Protein AF-A0A8S8ZDF8-F1 (afdb_monomer)

Radius of gyration: 31.54 Å; Cα contacts (8 Å, |Δi|>4): 177; chains: 1; bounding box: 55×53×109 Å

Secondary structure (DSSP, 8-state):
------GGGS-S-----HHHHHHHHHHHHHHHHHHHHHHHHHHHHHHHHHH---S-------S-----------------PPP-TTS--EEEEEETTEEEEEEE--TT-SSEEEESEETTEEHHHHTT----SEEEEEETTEEEEEEEEEEEEEEETTEEEEEEEEEEE-------

Mean predicted aligned error: 18.22 Å

pLDDT: mean 73.78, std 21.2, range [36.72, 97.44]

Sequence (176 aa):
MTEDKRWWKRGKDSDTSKEDVEDLLNEGEAKRLQREEELAEAEHREKMAEFTDPAPSTIKESELNILDGPTVEFIGQRIVLKPDANGCFYVKGGIGHIENIDFLVDTGASYCSVPEKLGVIDMVATLNLKRGETIETTTAAGPGMGYRTTLPNIEIGQMNIRKVDALINPPKDRGF

Nearest PDB structures (foldseek):
  6p9b-assembly1_B  TM=7.765E-01  e=6.314E-03  Human immunodeficiency virus type 1 (BRU ISOLATE)
  6fiv-assembly1_A-2  TM=7.231E-01  e=1.171E-02  Feline immunodeficiency virus (isolate Petaluma)
  1b11-assembly1_A  TM=6.800E-01  e=4.504E-02  Feline immunodeficiency virus

Solvent-accessible surface area (backbone atoms only — not comparable to full-atom values): 11374 Å² total; per-residue (Å²): 138,83,84,82,88,56,82,87,73,62,78,96,76,76,88,72,49,72,65,60,57,51,50,53,48,53,53,51,50,52,59,48,51,53,54,51,49,54,48,52,50,48,52,51,50,51,57,49,52,75,72,61,74,84,79,81,87,80,75,85,87,81,87,79,95,75,84,88,79,93,78,79,81,76,90,64,90,85,84,87,72,67,59,49,100,83,68,49,39,62,46,64,24,29,47,70,91,47,67,81,41,81,40,75,70,60,92,87,55,95,51,51,78,41,58,38,56,58,89,92,43,50,44,40,71,75,68,66,50,57,78,53,61,78,40,82,40,84,48,99,90,42,79,47,62,27,22,36,33,60,41,69,28,42,35,47,89,91,48,73,48,65,66,39,61,26,28,37,30,63,76,80,72,95,68,134

Foldseek 3Di:
DDDDPDPVPPDDDDPPDPVVVVVVVVVVVVVVVVVVVVVVVVVVVVVVVVVPDDDDDDDPDDDDDDDDDDPPPPVDDDDDFDADPVRWTWAWKDFDPGGRDIDTDDPPDPFAEDECDDPPDRCCVVQVWDFADWDWDQDPVGIAIWGWTWTQWMGTPPDIGGRGIYTYGYPPDPDD

Structure (mmCIF, N/CA/C/O backbone):
data_AF-A0A8S8ZDF8-F1
#
_entry.id   AF-A0A8S8ZDF8-F1
#
loop_
_atom_site.group_PDB
_atom_site.id
_atom_site.type_symbol
_atom_site.label_atom_id
_atom_site.label_alt_id
_atom_site.label_comp_id
_atom_site.label_asym_id
_atom_site.label_entity_id
_atom_site.label_seq_id
_atom_site.pdbx_PDB_ins_code
_atom_site.Cartn_x
_atom_site.Cartn_y
_atom_site.Cartn_z
_atom_site.occupancy
_atom_site.B_iso_or_equiv
_atom_site.auth_seq_id
_atom_site.auth_comp_id
_atom_site.auth_asym_id
_atom_site.auth_atom_id
_atom_site.pdbx_PDB_model_num
ATOM 1 N N . MET A 1 1 ? 14.037 1.820 94.335 1.00 39.91 1 MET A N 1
ATOM 2 C CA . MET A 1 1 ? 14.506 1.113 93.127 1.00 39.91 1 MET A CA 1
ATOM 3 C C . MET A 1 1 ? 13.725 1.699 91.969 1.00 39.91 1 MET A C 1
ATOM 5 O O . MET A 1 1 ? 12.505 1.675 92.026 1.00 39.91 1 MET A O 1
ATOM 9 N N . THR A 1 2 ? 14.400 2.355 91.030 1.00 46.56 2 THR A N 1
ATOM 10 C CA . THR A 1 2 ? 13.765 3.162 89.976 1.00 46.56 2 THR A CA 1
ATOM 11 C C . THR A 1 2 ? 13.821 2.373 88.675 1.00 46.56 2 THR A C 1
ATOM 13 O O . THR A 1 2 ? 14.906 1.994 88.245 1.00 46.56 2 THR A O 1
ATOM 16 N N . GLU A 1 3 ? 12.665 2.076 88.086 1.00 51.31 3 GLU A N 1
ATOM 17 C CA . GLU A 1 3 ? 12.571 1.324 86.833 1.00 51.31 3 GLU A CA 1
ATOM 18 C C . GLU A 1 3 ? 12.997 2.200 85.648 1.00 51.31 3 GLU A C 1
ATOM 20 O O . GLU A 1 3 ? 12.453 3.282 85.407 1.00 51.31 3 GLU A O 1
ATOM 25 N N . ASP A 1 4 ? 14.006 1.728 84.921 1.00 51.97 4 ASP A N 1
ATOM 26 C CA . ASP A 1 4 ? 14.690 2.450 83.853 1.00 51.97 4 ASP A CA 1
ATOM 27 C C . ASP A 1 4 ? 13.885 2.339 82.538 1.00 51.97 4 ASP A C 1
ATOM 29 O O . ASP A 1 4 ? 13.934 1.331 81.831 1.00 51.97 4 ASP A O 1
ATOM 33 N N . LYS A 1 5 ? 13.100 3.373 82.197 1.00 58.31 5 LYS A N 1
ATOM 34 C CA . LYS A 1 5 ? 12.159 3.408 81.049 1.00 58.31 5 LYS A CA 1
ATOM 35 C C . LYS A 1 5 ? 12.826 3.671 79.684 1.00 58.31 5 LYS A C 1
ATOM 37 O O . LYS A 1 5 ? 12.294 4.404 78.850 1.00 58.31 5 LYS A O 1
ATOM 42 N N . ARG A 1 6 ? 14.009 3.107 79.433 1.00 65.50 6 ARG A N 1
ATOM 43 C CA . ARG A 1 6 ? 14.742 3.295 78.166 1.00 65.50 6 ARG A CA 1
ATOM 44 C C . ARG A 1 6 ? 14.210 2.369 77.072 1.00 65.50 6 ARG A C 1
ATOM 46 O O . ARG A 1 6 ? 14.296 1.149 77.164 1.00 65.50 6 ARG A O 1
ATOM 53 N N . TRP A 1 7 ? 13.683 2.971 76.008 1.00 57.03 7 TRP A N 1
ATOM 54 C CA . TRP A 1 7 ? 12.934 2.300 74.939 1.00 57.03 7 TRP A CA 1
ATOM 55 C C . TRP A 1 7 ? 13.733 1.279 74.106 1.00 57.03 7 TRP A C 1
ATOM 57 O O . TRP A 1 7 ? 13.117 0.414 73.492 1.00 57.03 7 TRP A O 1
ATOM 67 N N . TRP A 1 8 ? 15.070 1.318 74.142 1.00 61.75 8 TRP A N 1
ATOM 68 C CA . TRP A 1 8 ? 15.967 0.378 73.446 1.00 61.75 8 TRP A CA 1
ATOM 69 C C . TRP A 1 8 ? 16.296 -0.904 74.232 1.00 61.75 8 TRP A C 1
ATOM 71 O O . TRP A 1 8 ? 17.037 -1.752 73.746 1.00 61.75 8 TRP A O 1
ATOM 81 N N . LYS A 1 9 ? 15.788 -1.052 75.462 1.00 53.91 9 LYS A N 1
ATOM 82 C CA . LYS A 1 9 ? 15.955 -2.265 76.288 1.00 53.91 9 LYS A CA 1
ATOM 83 C C . LYS A 1 9 ? 14.779 -3.243 76.176 1.00 53.91 9 LYS A C 1
ATOM 85 O O . LYS A 1 9 ? 14.770 -4.255 76.872 1.00 53.91 9 LYS A O 1
ATOM 90 N N . ARG A 1 10 ? 13.788 -2.949 75.328 1.00 48.75 10 ARG A N 1
ATOM 91 C CA . ARG A 1 10 ? 12.656 -3.848 75.083 1.00 48.75 10 ARG A CA 1
ATOM 92 C C . ARG A 1 10 ? 13.150 -5.048 74.281 1.00 48.75 10 ARG A C 1
ATOM 94 O O . ARG A 1 10 ? 13.827 -4.867 73.272 1.00 48.75 10 ARG A O 1
ATOM 101 N N . GLY A 1 11 ? 12.855 -6.237 74.798 1.00 44.72 11 GLY A N 1
ATOM 102 C CA . GLY A 1 11 ? 13.194 -7.513 74.190 1.00 44.72 11 GLY A CA 1
ATOM 103 C C . GLY A 1 11 ? 12.827 -7.545 72.712 1.00 44.72 11 GLY A C 1
ATOM 104 O O . GLY A 1 11 ? 11.814 -7.001 72.278 1.00 44.72 11 GLY A O 1
ATOM 105 N N . LYS A 1 12 ? 13.749 -8.138 71.972 1.00 51.47 12 LYS A N 1
ATOM 106 C CA . LYS A 1 12 ? 13.743 -8.426 70.551 1.00 51.47 12 LYS A CA 1
ATOM 107 C C . LYS A 1 12 ? 12.603 -9.396 70.229 1.00 51.47 12 LYS A C 1
ATOM 109 O O . LYS A 1 12 ? 12.873 -10.577 70.169 1.00 51.47 12 LYS A O 1
ATOM 114 N N . ASP A 1 13 ? 11.387 -8.889 70.046 1.00 48.66 13 ASP A N 1
ATOM 115 C CA . ASP A 1 13 ? 10.233 -9.650 69.547 1.00 48.66 13 ASP A CA 1
ATOM 116 C C . ASP A 1 13 ? 9.334 -8.720 68.711 1.00 48.66 13 ASP A C 1
ATOM 118 O O . ASP A 1 13 ? 8.305 -8.214 69.157 1.00 48.66 13 ASP A O 1
ATOM 122 N N . SER A 1 14 ? 9.755 -8.449 67.481 1.00 48.88 14 SER A N 1
ATOM 123 C CA . SER A 1 14 ? 8.811 -8.235 66.387 1.00 48.88 14 SER A CA 1
ATOM 124 C C . SER A 1 14 ? 9.403 -8.944 65.180 1.00 48.88 14 SER A C 1
ATOM 126 O O . SER A 1 14 ? 10.177 -8.358 64.420 1.00 48.88 14 SER A O 1
ATOM 128 N N . ASP A 1 15 ? 9.104 -10.237 65.081 1.00 48.72 15 ASP A N 1
ATOM 129 C CA . ASP A 1 15 ? 9.259 -11.026 63.860 1.00 48.72 15 ASP A CA 1
ATOM 130 C C . ASP A 1 15 ? 8.292 -10.477 62.803 1.00 48.72 15 ASP A C 1
ATOM 132 O O . ASP A 1 15 ? 7.268 -11.074 62.491 1.00 48.72 15 ASP A O 1
ATOM 136 N N . THR A 1 16 ? 8.586 -9.291 62.280 1.00 49.59 16 THR A N 1
ATOM 137 C CA . THR A 1 16 ? 8.154 -8.928 60.935 1.00 49.59 16 THR A CA 1
ATOM 138 C C . THR A 1 16 ? 9.257 -9.464 60.043 1.00 49.59 16 THR A C 1
ATOM 140 O O . THR A 1 16 ? 10.340 -8.876 59.944 1.00 49.59 16 THR A O 1
ATOM 143 N N . SER A 1 17 ? 9.034 -10.672 59.528 1.00 50.94 17 SER A N 1
ATOM 144 C CA . SER A 1 17 ? 9.982 -11.336 58.643 1.00 50.94 17 SER A CA 1
ATOM 145 C C . SER A 1 17 ? 10.234 -10.434 57.430 1.00 50.94 17 SER A C 1
ATOM 147 O O . SER A 1 17 ? 9.372 -9.646 57.038 1.00 50.94 17 SER A O 1
ATOM 149 N N . LYS A 1 18 ? 11.453 -10.443 56.878 1.00 49.81 18 LYS A N 1
ATOM 150 C CA . LYS A 1 18 ? 11.781 -9.575 55.730 1.00 49.81 18 LYS A CA 1
ATOM 151 C C . LYS A 1 18 ? 10.845 -9.843 54.549 1.00 49.81 18 LYS A C 1
ATOM 153 O O . LYS A 1 18 ? 10.522 -8.892 53.844 1.00 49.81 18 LYS A O 1
ATOM 158 N N . GLU A 1 19 ? 10.369 -11.083 54.420 1.00 51.78 19 GLU A N 1
ATOM 159 C CA . GLU A 1 19 ? 9.345 -11.476 53.455 1.00 51.78 19 GLU A CA 1
ATOM 160 C C . GLU A 1 19 ? 8.029 -10.682 53.621 1.00 51.78 19 GLU A C 1
ATOM 162 O O . GLU A 1 19 ? 7.504 -10.189 52.627 1.00 51.78 19 GLU A O 1
ATOM 167 N N . ASP A 1 20 ? 7.551 -10.429 54.849 1.00 55.41 20 ASP A N 1
ATOM 168 C CA . ASP A 1 20 ? 6.301 -9.676 55.086 1.00 55.41 20 ASP A CA 1
ATOM 169 C C . ASP A 1 20 ? 6.370 -8.220 54.592 1.00 55.41 20 ASP A C 1
ATOM 171 O O . ASP A 1 20 ? 5.367 -7.637 54.178 1.00 55.41 20 ASP A O 1
ATOM 175 N N . VAL A 1 21 ? 7.552 -7.598 54.658 1.00 53.25 21 VAL A N 1
ATOM 176 C CA . VAL A 1 21 ? 7.749 -6.204 54.221 1.00 53.25 21 VAL A CA 1
ATOM 177 C C . VAL A 1 21 ? 7.801 -6.118 52.694 1.00 53.25 21 VAL A C 1
ATOM 179 O O . VAL A 1 21 ? 7.312 -5.150 52.112 1.00 53.25 21 VAL A O 1
ATOM 182 N N . GLU A 1 22 ? 8.379 -7.132 52.052 1.00 54.53 22 GLU A N 1
ATOM 183 C CA . GLU A 1 22 ? 8.511 -7.243 50.599 1.00 54.53 22 GLU A CA 1
ATOM 184 C C . GLU A 1 22 ? 7.164 -7.556 49.935 1.00 54.53 22 GLU A C 1
ATOM 186 O O . GLU A 1 22 ? 6.817 -6.932 48.932 1.00 54.53 22 GLU A O 1
ATOM 191 N N . ASP A 1 23 ? 6.347 -8.410 50.556 1.00 56.84 23 ASP A N 1
ATOM 192 C CA . ASP A 1 23 ? 4.977 -8.684 50.116 1.00 56.84 23 ASP A CA 1
ATOM 193 C C . ASP A 1 23 ? 4.079 -7.440 50.229 1.00 56.84 23 ASP A C 1
ATOM 195 O O . ASP A 1 23 ? 3.313 -7.145 49.312 1.00 56.84 23 ASP A O 1
ATOM 199 N N . LEU A 1 24 ? 4.232 -6.633 51.286 1.00 57.19 24 LEU A N 1
ATOM 200 C CA . LEU A 1 24 ? 3.523 -5.353 51.443 1.00 57.19 24 LEU A CA 1
ATOM 201 C C . LEU A 1 24 ? 3.945 -4.296 50.407 1.00 57.19 24 LEU A C 1
ATOM 203 O O . LEU A 1 24 ? 3.117 -3.486 49.979 1.00 57.19 24 LEU A O 1
ATOM 207 N N . LEU A 1 25 ? 5.218 -4.291 49.996 1.00 55.19 25 LEU A N 1
ATOM 208 C CA . LEU A 1 25 ? 5.738 -3.414 48.940 1.00 55.19 25 LEU A CA 1
ATOM 209 C C . LEU A 1 25 ? 5.244 -3.853 47.557 1.00 55.19 25 LEU A C 1
ATOM 211 O O . LEU A 1 25 ? 4.746 -3.015 46.805 1.00 55.19 25 LEU A O 1
ATOM 215 N N . ASN A 1 26 ? 5.284 -5.154 47.264 1.00 60.22 26 ASN A N 1
ATOM 216 C CA . ASN A 1 26 ? 4.765 -5.728 46.022 1.00 60.22 26 ASN A CA 1
ATOM 217 C C . ASN A 1 26 ? 3.248 -5.532 45.894 1.00 60.22 26 ASN A C 1
ATOM 219 O O . ASN A 1 26 ? 2.753 -5.161 44.830 1.00 60.22 26 ASN A O 1
ATOM 223 N N . GLU A 1 27 ? 2.493 -5.705 46.983 1.00 58.75 27 GLU A N 1
ATOM 224 C CA . GLU A 1 27 ? 1.052 -5.446 46.998 1.00 58.75 27 GLU A CA 1
ATOM 225 C C . GLU A 1 27 ? 0.746 -3.941 46.863 1.00 58.75 27 GLU A C 1
ATOM 227 O O . GLU A 1 27 ? -0.230 -3.545 46.220 1.00 58.75 27 GLU A O 1
ATOM 232 N N . GLY A 1 28 ? 1.599 -3.080 47.428 1.00 58.25 28 GLY A N 1
ATOM 233 C CA . GLY A 1 28 ? 1.530 -1.629 47.265 1.00 58.25 28 GLY A CA 1
ATOM 234 C C . GLY A 1 28 ? 1.767 -1.177 45.823 1.00 58.25 28 GLY A C 1
ATOM 235 O O . GLY A 1 28 ? 1.039 -0.313 45.329 1.00 58.25 28 GLY A O 1
ATOM 236 N N . GLU A 1 29 ? 2.739 -1.769 45.131 1.00 53.09 29 GLU A N 1
ATOM 237 C CA . GLU A 1 29 ? 3.013 -1.498 43.716 1.00 53.09 29 GLU A CA 1
ATOM 238 C C . GLU A 1 29 ? 1.923 -2.060 42.798 1.00 53.09 29 GLU A C 1
ATOM 240 O O . GLU A 1 29 ? 1.446 -1.338 41.921 1.00 53.09 29 GLU A O 1
ATOM 245 N N . ALA A 1 30 ? 1.417 -3.269 43.063 1.00 56.59 30 ALA A N 1
ATOM 246 C CA . ALA A 1 30 ? 0.292 -3.844 42.322 1.00 56.59 30 ALA A CA 1
ATOM 247 C C . ALA A 1 30 ? -0.967 -2.963 42.411 1.00 56.59 30 ALA A C 1
ATOM 249 O O . ALA A 1 30 ? -1.629 -2.697 41.407 1.00 56.59 30 ALA A O 1
ATOM 250 N N . LYS A 1 31 ? -1.258 -2.420 43.600 1.00 59.16 31 LYS A N 1
ATOM 251 C CA . LYS A 1 31 ? -2.378 -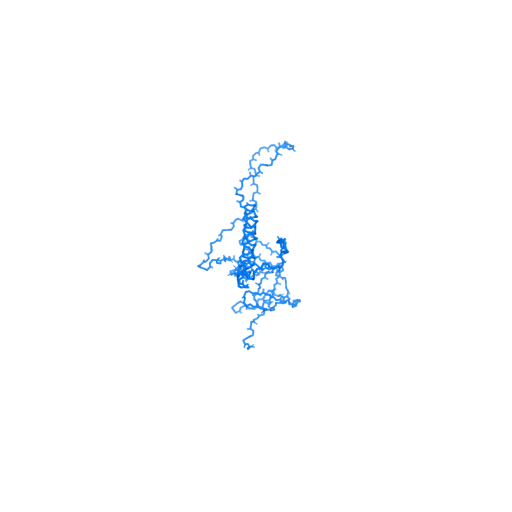1.487 43.818 1.00 59.16 31 LYS A CA 1
ATOM 252 C C . LYS A 1 31 ? -2.166 -0.114 43.176 1.00 59.16 31 LYS A C 1
ATOM 254 O O . LYS A 1 31 ? -3.142 0.615 42.999 1.00 59.16 31 LYS A O 1
ATOM 259 N N . ARG A 1 32 ? -0.923 0.284 42.879 1.00 58.34 32 ARG A N 1
ATOM 260 C CA . ARG A 1 32 ? -0.626 1.510 42.116 1.00 58.34 32 ARG A CA 1
ATOM 261 C C . ARG A 1 32 ? -0.828 1.277 40.624 1.00 58.34 32 ARG A C 1
ATOM 263 O O . ARG A 1 32 ? -1.483 2.099 39.997 1.00 58.34 32 ARG A O 1
ATOM 270 N N . LEU A 1 33 ? -0.352 0.143 40.112 1.00 53.62 33 LEU A N 1
ATOM 271 C CA . LEU A 1 33 ? -0.466 -0.225 38.702 1.00 53.62 33 LEU A CA 1
ATOM 272 C C . LEU A 1 33 ? -1.931 -0.416 38.277 1.00 53.62 33 LEU A C 1
ATOM 274 O O . LEU A 1 33 ? -2.341 0.127 37.261 1.00 53.62 33 LEU A O 1
ATOM 278 N N . GLN A 1 34 ? -2.747 -1.080 39.104 1.00 57.34 34 GLN A N 1
ATOM 279 C CA . GLN A 1 34 ? -4.186 -1.250 38.838 1.00 57.34 34 GLN A CA 1
ATOM 280 C C . GLN A 1 34 ? -4.936 0.083 38.767 1.00 57.34 34 GLN A C 1
ATOM 282 O O . GLN A 1 34 ? -5.819 0.262 37.937 1.00 57.34 34 GLN A O 1
ATOM 287 N N . ARG A 1 35 ? -4.571 1.043 39.623 1.00 60.97 35 ARG A N 1
ATOM 288 C CA . ARG A 1 35 ? -5.207 2.366 39.633 1.00 60.97 35 ARG A CA 1
ATOM 289 C C . ARG A 1 35 ? -4.839 3.186 38.399 1.00 60.97 35 ARG A C 1
ATOM 291 O O . ARG A 1 35 ? -5.639 3.995 37.950 1.00 60.97 35 ARG A O 1
ATOM 298 N N . GLU A 1 36 ? -3.623 2.998 37.896 1.00 58.88 36 GLU A N 1
ATOM 299 C CA . GLU A 1 36 ? -3.122 3.635 36.678 1.00 58.88 36 GLU A CA 1
ATOM 300 C C . GLU A 1 36 ? -3.748 3.007 35.423 1.00 58.88 36 GLU A C 1
ATOM 302 O O . GLU A 1 36 ? -4.138 3.730 34.511 1.00 58.88 36 GLU A O 1
ATOM 307 N N . GLU A 1 37 ? -3.946 1.686 35.420 1.00 61.62 37 GLU A N 1
ATOM 308 C CA . GLU A 1 37 ? -4.655 0.953 34.365 1.00 61.62 37 GLU A CA 1
ATOM 309 C C . GLU A 1 37 ? -6.141 1.340 34.296 1.00 61.62 37 GLU A C 1
ATOM 311 O O . GLU A 1 37 ? -6.632 1.669 33.220 1.00 61.62 37 GLU A O 1
ATOM 316 N N . GLU A 1 38 ? -6.840 1.427 35.434 1.00 59.56 38 GLU A N 1
ATOM 317 C CA . GLU A 1 38 ? -8.228 1.913 35.478 1.00 59.56 38 GLU A CA 1
ATOM 318 C C . GLU A 1 38 ? -8.357 3.367 34.989 1.00 59.56 38 GLU A C 1
ATOM 320 O O . GLU A 1 38 ? -9.339 3.716 34.329 1.00 59.56 38 GLU A O 1
ATOM 325 N N . LEU A 1 39 ? -7.364 4.219 35.275 1.00 53.41 39 LEU A N 1
ATOM 326 C CA . LEU A 1 39 ? -7.315 5.598 34.776 1.00 53.41 39 LEU A CA 1
ATOM 327 C C . LEU A 1 39 ? -7.099 5.640 33.261 1.00 53.41 39 LEU A C 1
ATOM 329 O O . LEU A 1 39 ? -7.802 6.372 32.569 1.00 53.41 39 LEU A O 1
ATOM 333 N N . ALA A 1 40 ? -6.190 4.817 32.738 1.00 64.88 40 ALA A N 1
ATOM 334 C CA . ALA A 1 40 ? -5.935 4.717 31.306 1.00 64.88 40 ALA A CA 1
ATOM 335 C C . ALA A 1 40 ? -7.138 4.134 30.543 1.00 64.88 40 ALA A C 1
ATOM 337 O O . ALA A 1 40 ? -7.459 4.588 29.444 1.00 64.88 40 ALA A O 1
ATOM 338 N N . GLU A 1 41 ? -7.851 3.168 31.126 1.00 67.69 41 GLU A N 1
ATOM 339 C CA . GLU A 1 41 ? -9.091 2.639 30.558 1.00 67.69 41 GLU A CA 1
ATOM 340 C C . GLU A 1 41 ? -10.230 3.663 30.588 1.00 67.69 41 GLU A C 1
ATOM 342 O O . GLU A 1 41 ? -11.012 3.729 29.635 1.00 67.69 41 GLU A O 1
ATOM 347 N N . ALA A 1 42 ? -10.332 4.471 31.649 1.00 64.44 42 ALA A N 1
ATOM 348 C CA . ALA A 1 42 ? -11.305 5.555 31.734 1.00 64.44 42 ALA A CA 1
ATOM 349 C C . ALA A 1 42 ? -11.015 6.644 30.693 1.00 64.44 42 ALA A C 1
ATOM 351 O O . ALA A 1 42 ? -11.928 7.035 29.968 1.00 64.44 42 ALA A O 1
ATOM 352 N N . GLU A 1 43 ? -9.753 7.051 30.541 1.00 65.12 43 GLU A N 1
ATOM 353 C CA . GLU A 1 43 ? -9.332 8.006 29.509 1.00 65.12 43 GLU A CA 1
ATOM 354 C C . GLU A 1 43 ? -9.562 7.453 28.097 1.00 65.12 43 GLU A C 1
ATOM 356 O O . GLU A 1 43 ? -10.072 8.154 27.221 1.00 65.12 43 GLU A O 1
ATOM 361 N N . HIS A 1 44 ? -9.253 6.175 27.857 1.00 72.19 44 HIS A N 1
ATOM 362 C CA . HIS A 1 44 ? -9.518 5.540 26.568 1.00 72.19 44 HIS A CA 1
ATOM 363 C C . HIS A 1 44 ? -11.025 5.455 26.291 1.00 72.19 44 HIS A C 1
ATOM 365 O O . HIS A 1 44 ? -11.466 5.697 25.169 1.00 72.19 44 HIS A O 1
ATOM 371 N N . ARG A 1 45 ? -11.843 5.160 27.307 1.00 65.06 45 ARG A N 1
ATOM 372 C CA . ARG A 1 45 ? -13.305 5.111 27.182 1.00 65.06 45 ARG A CA 1
ATOM 373 C C . ARG A 1 45 ? -13.914 6.492 26.947 1.00 65.06 45 ARG A C 1
ATOM 375 O O . ARG A 1 45 ? -14.827 6.597 26.135 1.00 65.06 45 ARG A O 1
ATOM 382 N N . GLU A 1 46 ? -13.410 7.529 27.607 1.00 61.44 46 GLU A N 1
ATOM 383 C CA . GLU A 1 46 ? -13.834 8.917 27.402 1.00 61.44 46 GLU A CA 1
ATOM 384 C C . GLU A 1 46 ? -13.493 9.389 25.983 1.00 61.44 46 GLU A C 1
ATOM 386 O O . GLU A 1 46 ? -14.355 9.902 25.270 1.00 61.44 46 GLU A O 1
ATOM 391 N N . LYS A 1 47 ? -12.280 9.088 25.511 1.00 63.44 47 LYS A N 1
ATOM 392 C CA . LYS A 1 47 ? -11.842 9.403 24.147 1.00 63.44 47 LYS A CA 1
ATOM 393 C C . LYS A 1 47 ? -12.627 8.644 23.074 1.00 63.44 47 LYS A C 1
ATOM 395 O O . LYS A 1 47 ? -12.880 9.167 21.992 1.00 63.44 47 LYS A O 1
ATOM 400 N N . MET A 1 48 ? -13.039 7.411 23.366 1.00 60.41 48 MET A N 1
ATOM 401 C CA . MET A 1 48 ? -13.918 6.643 22.481 1.00 60.41 48 MET A CA 1
ATOM 402 C C . MET A 1 48 ? -15.356 7.178 22.509 1.00 60.41 48 MET A C 1
ATOM 404 O O . MET A 1 48 ? -16.011 7.165 21.472 1.00 60.41 48 MET A O 1
ATOM 408 N N . ALA A 1 49 ? -15.837 7.701 23.644 1.00 62.84 49 ALA A N 1
ATOM 409 C CA . ALA A 1 49 ? -17.149 8.339 23.740 1.00 62.84 49 ALA A CA 1
ATOM 410 C C . ALA A 1 49 ? -17.220 9.625 22.899 1.00 62.84 49 ALA A C 1
ATOM 412 O O . ALA A 1 49 ? -18.169 9.776 22.134 1.00 62.84 49 ALA A O 1
ATOM 413 N N . GLU A 1 50 ? -16.177 10.465 22.934 1.00 55.25 50 GLU A N 1
ATOM 414 C CA . GLU A 1 50 ? -16.045 11.661 22.079 1.00 55.25 50 GLU A CA 1
ATOM 415 C C . GLU A 1 50 ? -16.132 11.323 20.579 1.00 55.25 50 GLU A C 1
ATOM 417 O O . GLU A 1 50 ? -16.660 12.094 19.781 1.00 55.25 50 GLU A O 1
ATOM 422 N N . PHE A 1 51 ? -15.664 10.136 20.185 1.00 53.03 51 PHE A N 1
ATOM 423 C CA . PHE A 1 51 ? -15.681 9.699 18.790 1.00 53.03 51 PHE A CA 1
ATOM 424 C C . PHE A 1 51 ? -16.999 9.030 18.359 1.00 53.03 51 PHE A C 1
ATOM 426 O O . PHE A 1 51 ? -17.211 8.803 17.167 1.00 53.03 51 PHE A O 1
ATOM 433 N N . THR A 1 52 ? -17.882 8.682 19.302 1.00 41.88 52 THR A N 1
ATOM 434 C CA . THR A 1 52 ? -19.064 7.838 19.032 1.00 41.88 52 THR A CA 1
ATOM 435 C C . THR A 1 52 ? -20.409 8.551 19.040 1.00 41.88 52 THR A C 1
ATOM 437 O O . THR A 1 52 ? -21.419 7.864 18.909 1.00 41.88 52 THR A O 1
ATOM 440 N N . ASP A 1 53 ? -20.471 9.882 19.089 1.00 46.38 53 ASP A N 1
ATOM 441 C CA . ASP A 1 53 ? -21.745 10.599 18.944 1.00 46.38 53 ASP A CA 1
ATOM 442 C C . ASP A 1 53 ? -22.358 10.391 17.538 1.00 46.38 53 ASP A C 1
ATOM 444 O O . ASP A 1 53 ? -21.846 10.919 16.542 1.00 46.38 53 ASP A O 1
ATOM 448 N N . PRO A 1 54 ? -23.490 9.666 17.400 1.00 49.09 54 PRO A N 1
ATOM 449 C CA . PRO A 1 54 ? -24.171 9.501 16.130 1.00 49.09 54 PRO A CA 1
ATOM 450 C C . PRO A 1 54 ? -25.228 10.611 15.962 1.00 49.09 54 PRO A C 1
ATOM 452 O O . PRO A 1 54 ? -26.411 10.369 16.174 1.00 49.09 54 PRO A O 1
ATOM 455 N N . ALA A 1 55 ? -24.778 11.791 15.505 1.00 43.72 55 ALA A N 1
ATOM 456 C CA . ALA A 1 55 ? -25.546 12.886 14.865 1.00 43.72 55 ALA A CA 1
ATOM 457 C C . ALA A 1 55 ? -26.658 13.613 15.679 1.00 43.72 55 ALA A C 1
ATOM 459 O O . ALA A 1 55 ? -27.165 13.087 16.665 1.00 43.72 55 ALA A O 1
ATOM 460 N N . PRO A 1 56 ? -27.194 14.767 15.208 1.00 49.91 56 PRO A N 1
ATOM 461 C CA . PRO A 1 56 ? -26.605 15.879 14.449 1.00 49.91 56 PRO A CA 1
ATOM 462 C C . PRO A 1 56 ? -26.717 17.206 15.244 1.00 49.91 56 PRO A C 1
ATOM 464 O O . PRO A 1 56 ? -27.789 17.552 15.739 1.00 49.91 56 PRO A O 1
ATOM 467 N N . SER A 1 57 ? -25.655 18.007 15.354 1.00 37.22 57 SER A N 1
ATOM 468 C CA . SER A 1 57 ? -25.746 19.312 16.027 1.00 37.22 57 SER A CA 1
ATOM 469 C C . SER A 1 57 ? -26.057 20.445 15.045 1.00 37.22 57 SER A C 1
ATOM 471 O O . SER A 1 57 ? -25.211 20.954 14.316 1.00 37.22 57 SER A O 1
ATOM 473 N N . THR A 1 58 ? -27.332 20.826 15.064 1.00 38.09 58 THR A N 1
ATOM 474 C CA . THR A 1 58 ? -27.891 22.175 14.920 1.00 38.09 58 THR A CA 1
ATOM 475 C C . THR A 1 58 ? -26.854 23.305 14.898 1.00 38.09 58 THR A C 1
ATOM 477 O O . THR A 1 58 ? -26.322 23.711 15.935 1.00 38.09 58 THR A O 1
ATOM 480 N N . ILE A 1 59 ? -26.632 23.875 13.714 1.00 44.53 59 ILE A N 1
ATOM 481 C CA . ILE A 1 59 ? -26.003 25.187 13.552 1.00 44.53 59 ILE A CA 1
ATOM 482 C C . ILE A 1 59 ? -27.002 26.232 14.064 1.00 44.53 59 ILE A C 1
ATOM 484 O O . ILE A 1 59 ? -28.184 26.190 13.729 1.00 44.53 59 ILE A O 1
ATOM 488 N N . LYS A 1 60 ? -26.540 27.165 14.902 1.00 37.34 60 LYS A N 1
ATOM 489 C CA . LYS A 1 60 ? -27.327 28.333 15.313 1.00 37.34 60 LYS A CA 1
ATOM 490 C C . LYS A 1 60 ? -27.601 29.202 14.084 1.00 37.34 60 LYS A C 1
ATOM 492 O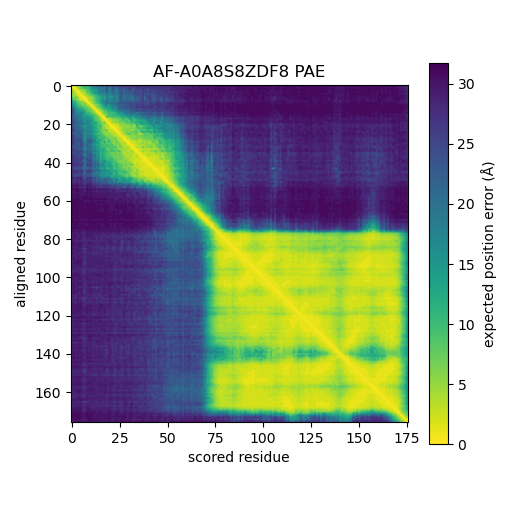 O . LYS A 1 60 ? -26.730 29.937 13.629 1.00 37.34 60 LYS A O 1
ATOM 497 N N . GLU A 1 61 ? -28.815 29.096 13.562 1.00 39.84 61 GLU A N 1
ATOM 498 C CA . GLU A 1 61 ? -29.382 29.985 12.554 1.00 39.84 61 GLU A CA 1
ATOM 499 C C . GLU A 1 61 ? -29.679 31.353 13.179 1.00 39.84 61 GLU A C 1
ATOM 501 O O . GLU A 1 61 ? -30.741 31.588 13.751 1.00 39.84 61 GLU A O 1
ATOM 506 N N . SER A 1 62 ? -28.743 32.287 13.076 1.00 39.69 62 SER A N 1
ATOM 507 C CA . SER A 1 62 ? -29.078 33.707 13.168 1.00 39.69 62 SER A CA 1
ATOM 508 C C . SER A 1 62 ? -28.074 34.513 12.358 1.00 39.69 62 SER A C 1
ATOM 510 O O . SER A 1 62 ? -27.133 35.052 12.925 1.00 39.69 62 SER A O 1
ATOM 512 N N . GLU A 1 63 ? -28.251 34.493 11.033 1.00 43.81 63 GLU A N 1
ATOM 513 C CA . GLU A 1 63 ? -27.942 35.565 10.062 1.00 43.81 63 GLU A CA 1
ATOM 514 C C . GLU A 1 63 ? -27.639 34.990 8.670 1.00 43.81 63 GLU A C 1
ATOM 516 O O . GLU A 1 63 ? -26.579 35.230 8.114 1.00 43.81 63 GLU A O 1
ATOM 521 N N . LEU A 1 64 ? -28.578 34.279 8.039 1.00 36.72 64 LEU A N 1
ATOM 522 C CA . LEU A 1 64 ? -28.679 34.387 6.580 1.00 36.72 64 LEU A CA 1
ATOM 523 C C . LEU A 1 64 ? -30.092 34.041 6.114 1.00 36.72 64 LEU A C 1
ATOM 525 O O . LEU A 1 64 ? -30.512 32.895 6.014 1.00 36.72 64 LEU A O 1
ATOM 529 N N . ASN A 1 65 ? -30.842 35.105 5.874 1.00 40.38 65 ASN A N 1
ATOM 530 C CA . ASN A 1 65 ? -32.194 35.104 5.362 1.00 40.38 65 ASN A CA 1
ATOM 531 C C . ASN A 1 65 ? -32.149 34.944 3.832 1.00 40.38 65 ASN A C 1
ATOM 533 O O . ASN A 1 65 ? -32.123 35.968 3.161 1.00 40.38 65 ASN A O 1
ATOM 537 N N . ILE A 1 66 ? -32.110 33.720 3.276 1.00 37.03 66 ILE A N 1
ATOM 538 C CA . ILE A 1 66 ? -32.418 33.452 1.851 1.00 37.03 66 ILE A CA 1
ATOM 539 C C . ILE A 1 66 ? -33.081 32.062 1.675 1.00 37.03 66 ILE A C 1
ATOM 541 O O . ILE A 1 66 ? -32.423 31.037 1.774 1.00 37.03 66 ILE A O 1
ATOM 545 N N . LEU A 1 67 ? -34.395 32.100 1.418 1.00 37.69 67 LEU A N 1
ATOM 546 C CA . LEU A 1 67 ? -35.281 31.226 0.619 1.00 37.69 67 LEU A CA 1
ATOM 547 C C . LEU A 1 67 ? -35.018 29.699 0.452 1.00 37.69 67 LEU A C 1
ATOM 549 O O . LEU A 1 67 ? -34.103 29.289 -0.249 1.00 37.69 67 LEU A O 1
ATOM 553 N N . ASP A 1 68 ? -36.014 28.925 0.920 1.00 42.81 68 ASP A N 1
ATOM 554 C CA . ASP A 1 68 ? -36.614 27.688 0.360 1.00 42.81 68 ASP A CA 1
ATOM 555 C C . ASP A 1 68 ? -35.778 26.393 0.149 1.00 42.81 68 ASP A C 1
ATOM 557 O O . ASP A 1 68 ? -35.104 26.210 -0.861 1.00 42.81 68 ASP A O 1
ATOM 561 N N . GLY A 1 69 ? -36.016 25.397 1.027 1.00 40.19 69 GLY A N 1
ATOM 562 C CA . GLY A 1 69 ? -35.822 23.949 0.782 1.00 40.19 69 GLY A CA 1
ATOM 563 C C . GLY A 1 69 ? -34.625 23.284 1.493 1.00 40.19 69 GLY A C 1
ATOM 564 O O . GLY A 1 69 ? -33.589 23.920 1.664 1.00 40.19 69 GLY A O 1
ATOM 565 N N . PRO A 1 70 ? -34.704 21.997 1.917 1.00 48.00 70 PRO A N 1
ATOM 566 C CA . PRO A 1 70 ? -33.578 21.328 2.557 1.00 48.00 70 PRO A CA 1
ATOM 567 C C . PRO A 1 70 ? -32.597 20.849 1.484 1.00 48.00 70 PRO A C 1
ATOM 569 O O . PRO A 1 70 ? -32.700 19.731 0.981 1.00 48.00 70 PRO A O 1
ATOM 572 N N . THR A 1 71 ? -31.622 21.677 1.124 1.00 46.91 71 THR A N 1
ATOM 573 C CA . THR A 1 71 ? -30.471 21.232 0.331 1.00 46.91 71 THR A CA 1
ATOM 574 C C . THR A 1 71 ? -29.355 20.797 1.273 1.00 46.91 71 THR A C 1
ATOM 576 O O . THR A 1 71 ? -28.401 21.531 1.522 1.00 46.91 71 THR A O 1
ATOM 579 N N . VAL A 1 72 ? -29.465 19.582 1.813 1.00 51.38 72 VAL A N 1
ATOM 580 C CA . VAL A 1 72 ? -28.271 18.879 2.295 1.00 51.38 72 VAL A CA 1
ATOM 581 C C . VAL A 1 72 ? -27.581 18.315 1.057 1.00 51.38 72 VAL A C 1
ATOM 583 O O . VAL A 1 72 ? -27.886 17.209 0.615 1.00 51.38 72 VAL A O 1
ATOM 586 N N . GLU A 1 73 ? -26.665 19.078 0.464 1.00 50.25 73 GLU A N 1
ATOM 587 C CA . GLU A 1 73 ? -25.749 18.544 -0.545 1.00 50.25 73 GLU A CA 1
ATOM 588 C C . GLU A 1 73 ? -24.676 17.691 0.148 1.00 50.25 73 GLU A C 1
ATOM 590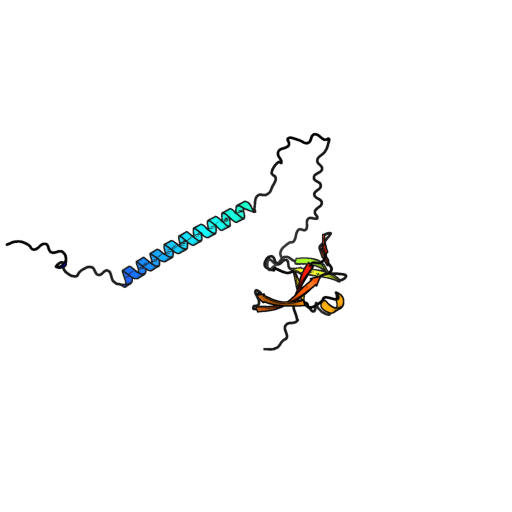 O O . GLU A 1 73 ? -23.534 18.107 0.334 1.00 50.25 73 GLU A O 1
ATOM 595 N N . PHE A 1 74 ? -25.028 16.467 0.555 1.00 47.94 74 PHE A N 1
ATOM 596 C CA . PHE A 1 74 ? -24.012 15.462 0.861 1.00 47.94 74 PHE A CA 1
ATOM 597 C C . PHE A 1 74 ? -23.479 14.882 -0.454 1.00 47.94 74 PHE A C 1
ATOM 599 O O . PHE A 1 74 ? -23.957 13.869 -0.959 1.00 47.94 74 PHE A O 1
ATOM 606 N N . ILE A 1 75 ? -22.469 15.542 -1.015 1.00 55.12 75 ILE A N 1
ATOM 607 C CA . ILE A 1 75 ? -21.705 15.123 -2.204 1.00 55.12 75 ILE A CA 1
ATOM 608 C C . ILE A 1 75 ? -20.640 14.059 -1.866 1.00 55.12 75 ILE A C 1
ATOM 610 O O . ILE A 1 75 ? -19.501 14.130 -2.320 1.00 55.12 75 ILE A O 1
ATOM 614 N N . GLY A 1 76 ? -20.983 13.073 -1.034 1.00 62.34 76 GLY A N 1
ATOM 615 C CA . GLY A 1 76 ? -20.075 12.000 -0.627 1.00 62.34 76 GLY A CA 1
ATOM 616 C C . GLY A 1 76 ? -20.635 10.626 -0.969 1.00 62.34 76 GLY A C 1
ATOM 617 O O . GLY A 1 76 ? -21.716 10.250 -0.518 1.00 62.34 76 GLY A O 1
ATOM 618 N N . GLN A 1 77 ? -19.893 9.836 -1.741 1.00 74.12 77 GLN A N 1
ATOM 619 C CA . GLN A 1 77 ? -20.220 8.425 -1.912 1.00 74.12 77 GLN A CA 1
ATOM 620 C C . GLN A 1 77 ? -20.033 7.692 -0.575 1.00 74.12 77 GLN A C 1
ATOM 622 O O . GLN A 1 77 ? -18.963 7.743 0.029 1.00 74.12 77 GLN A O 1
ATOM 627 N N . ARG A 1 78 ? -21.058 6.959 -0.127 1.00 84.50 78 ARG A N 1
ATOM 628 C CA . ARG A 1 78 ? -20.952 6.049 1.019 1.00 84.50 78 ARG A CA 1
ATOM 629 C C . ARG A 1 78 ? -20.574 4.651 0.539 1.00 84.50 78 ARG A C 1
ATOM 631 O O . ARG A 1 78 ? -21.321 4.040 -0.222 1.00 84.50 78 ARG A O 1
ATOM 638 N N . ILE A 1 79 ? -19.456 4.127 1.033 1.00 86.00 79 ILE A N 1
ATOM 639 C CA . ILE A 1 79 ? -19.045 2.735 0.823 1.00 86.00 79 ILE A CA 1
ATOM 640 C C . ILE A 1 79 ? -19.155 2.002 2.159 1.00 86.00 79 ILE A C 1
ATOM 642 O O . ILE A 1 79 ? -18.641 2.467 3.172 1.00 86.00 79 ILE A O 1
ATOM 646 N N . VAL A 1 80 ? -19.864 0.872 2.170 1.00 91.69 80 VAL A N 1
ATOM 647 C CA . VAL A 1 80 ? -20.020 0.021 3.357 1.00 91.69 80 VAL A CA 1
ATOM 648 C C . VAL A 1 80 ? -19.280 -1.283 3.104 1.00 91.69 80 VAL A C 1
ATOM 650 O O . VAL A 1 80 ? -19.657 -2.043 2.213 1.00 91.69 80 VAL A O 1
ATOM 653 N N . LEU A 1 81 ? -18.234 -1.537 3.889 1.00 92.94 81 LEU A N 1
ATOM 654 C CA . LEU A 1 81 ? -17.439 -2.758 3.815 1.00 92.94 81 LEU A CA 1
ATOM 655 C C . LEU A 1 81 ? -17.855 -3.707 4.935 1.00 92.94 81 LEU A C 1
ATOM 657 O O . LEU A 1 81 ? -18.050 -3.289 6.076 1.00 92.94 81 LEU A O 1
ATOM 661 N N . LYS A 1 82 ? -17.992 -4.990 4.602 1.00 94.56 82 LYS A N 1
ATOM 662 C CA . LYS A 1 82 ? -18.160 -6.050 5.596 1.00 94.56 82 LYS A CA 1
ATOM 663 C C . LYS A 1 82 ? -16.794 -6.682 5.856 1.00 94.56 82 LYS A C 1
ATOM 665 O O . LYS A 1 82 ? -16.067 -6.892 4.884 1.00 94.56 82 LYS A O 1
ATOM 670 N N . PRO A 1 83 ? -16.452 -6.976 7.118 1.00 94.94 83 PRO A N 1
ATOM 671 C CA . PRO A 1 83 ? -15.224 -7.692 7.409 1.00 94.94 83 PRO A CA 1
ATOM 672 C C . PRO A 1 83 ? -15.285 -9.105 6.819 1.00 94.94 83 PRO A C 1
ATOM 674 O O . PRO A 1 83 ? -16.364 -9.695 6.690 1.00 94.94 83 PRO A O 1
ATOM 677 N N . ASP A 1 84 ? -14.122 -9.642 6.466 1.00 93.25 84 ASP A N 1
ATOM 678 C CA . ASP A 1 84 ? -13.960 -11.051 6.134 1.00 93.25 84 ASP A CA 1
ATOM 679 C C . ASP A 1 84 ? -13.985 -11.933 7.402 1.00 93.25 84 ASP A C 1
ATOM 681 O O . ASP A 1 84 ? -14.205 -11.461 8.521 1.00 93.25 84 ASP A O 1
ATOM 685 N N . ALA A 1 85 ? -13.746 -13.237 7.239 1.00 95.94 85 ALA A N 1
ATOM 686 C CA . ALA A 1 85 ? -13.700 -14.181 8.358 1.00 95.94 85 ALA A CA 1
ATOM 687 C C . ALA A 1 85 ? -12.581 -13.888 9.380 1.00 95.94 85 ALA A C 1
ATOM 689 O O . ALA A 1 85 ? -12.654 -14.373 10.506 1.00 95.94 85 ALA A O 1
ATOM 690 N N . ASN A 1 86 ? -11.570 -13.100 9.003 1.00 93.69 86 ASN A N 1
ATOM 691 C CA . ASN A 1 86 ? -10.444 -12.712 9.849 1.00 93.69 86 ASN A CA 1
ATOM 692 C C . ASN A 1 86 ? -10.620 -11.309 10.457 1.00 93.69 86 ASN A C 1
ATOM 694 O O . ASN A 1 86 ? -9.727 -10.834 11.155 1.00 93.69 86 ASN A O 1
ATOM 698 N N . GLY A 1 87 ? -11.745 -10.632 10.199 1.00 94.06 87 GLY A N 1
ATOM 699 C CA . GLY A 1 87 ? -11.976 -9.258 10.647 1.00 94.06 87 GLY A CA 1
ATOM 700 C C . GLY A 1 87 ? -11.327 -8.188 9.762 1.00 94.06 87 GLY A C 1
ATOM 701 O O . GLY A 1 87 ? -11.369 -7.009 10.108 1.00 94.06 87 GLY A O 1
ATOM 702 N N . CYS A 1 88 ? -10.740 -8.564 8.625 1.00 94.12 88 CYS A N 1
ATOM 703 C CA . CYS A 1 88 ? -10.098 -7.645 7.693 1.00 94.12 88 CYS A CA 1
ATOM 704 C C . CYS A 1 88 ? -11.118 -7.035 6.727 1.00 94.12 88 CYS A C 1
ATOM 706 O O . CYS A 1 88 ? -12.054 -7.696 6.276 1.00 94.12 88 CYS A O 1
ATOM 708 N N . PHE A 1 89 ? -10.906 -5.775 6.356 1.00 96.06 89 PHE A N 1
ATOM 709 C CA . PHE A 1 89 ? -11.756 -5.073 5.400 1.00 96.06 89 PHE A CA 1
ATOM 710 C C . PHE A 1 89 ? -11.040 -4.957 4.063 1.00 96.06 89 PHE A C 1
ATOM 712 O O . PHE A 1 89 ? -9.942 -4.407 3.985 1.00 96.06 89 PHE A O 1
ATOM 719 N N . TYR A 1 90 ? -11.695 -5.441 3.012 1.00 95.81 90 TYR A N 1
ATOM 720 C CA . TYR A 1 90 ? -11.190 -5.359 1.650 1.00 95.81 90 TYR A CA 1
ATOM 721 C C . TYR A 1 90 ? -12.119 -4.536 0.774 1.00 95.81 90 TYR A C 1
ATOM 723 O O . TYR A 1 90 ? -13.341 -4.563 0.937 1.00 95.81 90 TYR A O 1
ATOM 731 N N . VAL A 1 91 ? -11.535 -3.830 -0.187 1.00 94.94 91 VAL A N 1
ATOM 732 C CA . VAL A 1 91 ? -12.280 -3.074 -1.187 1.00 94.94 91 VAL A CA 1
ATOM 733 C C . VAL A 1 91 ? -11.639 -3.232 -2.561 1.00 94.94 91 VAL A C 1
ATOM 735 O O . VAL A 1 91 ? -10.417 -3.233 -2.697 1.00 94.94 91 VAL A O 1
ATOM 738 N N . LYS A 1 92 ? -12.476 -3.377 -3.591 1.00 95.31 92 LYS A N 1
ATOM 739 C CA . LYS A 1 92 ? -12.024 -3.378 -4.983 1.00 95.31 92 LYS A CA 1
ATOM 740 C C . LYS A 1 92 ? -11.741 -1.956 -5.447 1.00 95.31 92 LYS A C 1
ATOM 742 O O . LYS A 1 92 ? -12.541 -1.052 -5.204 1.00 95.31 92 LYS A O 1
ATOM 747 N N . GLY A 1 93 ? -10.642 -1.790 -6.166 1.00 95.25 93 GLY A N 1
ATOM 748 C CA . GLY A 1 93 ? -10.263 -0.515 -6.745 1.00 95.25 93 GLY A CA 1
ATOM 749 C C . GLY A 1 93 ? -9.329 -0.636 -7.933 1.00 95.25 93 GLY A C 1
ATOM 750 O O . GLY A 1 93 ? -9.120 -1.718 -8.487 1.00 95.25 93 GLY A O 1
ATOM 751 N N . GLY A 1 94 ? -8.743 0.498 -8.292 1.00 96.19 94 GLY A N 1
ATOM 752 C CA . GLY A 1 94 ? -7.732 0.599 -9.329 1.00 96.19 94 GLY A CA 1
ATOM 753 C C . GLY A 1 94 ? -6.564 1.494 -8.934 1.00 96.19 94 GLY A C 1
ATOM 754 O O . GLY A 1 94 ? -6.676 2.345 -8.052 1.00 96.19 94 GLY A O 1
ATOM 755 N N . ILE A 1 95 ? -5.433 1.291 -9.604 1.00 96.62 95 ILE A N 1
ATOM 756 C CA . ILE A 1 95 ? -4.247 2.149 -9.527 1.00 96.62 95 ILE A CA 1
ATOM 757 C C . ILE A 1 95 ? -3.822 2.459 -10.956 1.00 96.62 95 ILE A C 1
ATOM 759 O O . ILE A 1 95 ? -3.565 1.540 -11.735 1.00 96.62 95 ILE A O 1
ATOM 763 N N . GLY A 1 96 ? -3.715 3.737 -11.322 1.00 94.19 96 GLY A N 1
ATOM 764 C CA . GLY A 1 96 ? -3.396 4.094 -12.705 1.00 94.19 96 GLY A CA 1
ATOM 765 C C . GLY A 1 96 ? -4.470 3.591 -13.667 1.00 94.19 96 GLY A C 1
ATOM 766 O O . GLY A 1 96 ? -5.623 4.000 -13.591 1.00 94.19 96 GLY A O 1
ATOM 767 N N . HIS A 1 97 ? -4.058 2.697 -14.566 1.00 93.25 97 HIS A N 1
ATOM 768 C CA . HIS A 1 97 ? -4.914 2.024 -15.548 1.00 93.25 97 HIS A CA 1
ATOM 769 C C . HIS A 1 97 ? -5.177 0.547 -15.204 1.00 93.25 97 HIS A C 1
ATOM 771 O O . HIS A 1 97 ? -5.712 -0.190 -16.030 1.00 93.25 97 HIS A O 1
ATOM 777 N N . ILE A 1 98 ? -4.746 0.085 -14.026 1.00 94.81 98 ILE A N 1
ATOM 778 C CA . ILE A 1 98 ? -4.979 -1.282 -13.561 1.00 94.81 98 ILE A CA 1
ATOM 779 C C . ILE A 1 98 ? -6.233 -1.269 -12.693 1.00 94.81 98 ILE A C 1
ATOM 781 O O . ILE A 1 98 ? -6.289 -0.548 -11.699 1.00 94.81 98 ILE A O 1
ATOM 785 N N . GLU A 1 99 ? -7.213 -2.089 -13.051 1.00 94.19 99 GLU A N 1
ATOM 786 C CA . GLU A 1 99 ? -8.489 -2.219 -12.346 1.00 94.19 99 GLU A CA 1
ATOM 787 C C . GLU A 1 99 ? -8.584 -3.551 -11.583 1.00 9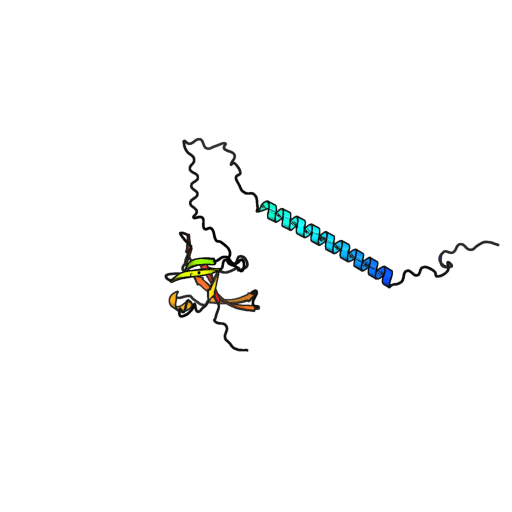4.19 99 GLU A C 1
ATOM 789 O O . GLU A 1 99 ? -7.756 -4.449 -11.750 1.00 94.19 99 GLU A O 1
ATOM 794 N N . ASN A 1 100 ? -9.636 -3.703 -10.773 1.00 92.69 100 ASN A N 1
ATOM 795 C CA . ASN A 1 100 ? -9.973 -4.924 -10.029 1.00 92.69 100 ASN A CA 1
ATOM 796 C C . ASN A 1 100 ? -8.928 -5.385 -8.993 1.00 92.69 100 ASN A C 1
ATOM 798 O O . ASN A 1 100 ? -8.896 -6.566 -8.628 1.00 92.69 100 ASN A O 1
ATOM 802 N N . ILE A 1 101 ? -8.129 -4.455 -8.467 1.00 94.88 101 ILE A N 1
ATOM 803 C CA . ILE A 1 101 ? -7.162 -4.700 -7.392 1.00 94.88 101 ILE A CA 1
ATOM 804 C C . ILE A 1 101 ? -7.905 -4.792 -6.054 1.00 94.88 101 ILE A C 1
ATOM 806 O O . ILE A 1 101 ? -8.767 -3.962 -5.766 1.00 94.88 101 ILE A O 1
ATOM 810 N N . ASP A 1 102 ? -7.573 -5.794 -5.237 1.00 94.38 102 ASP A N 1
ATOM 811 C CA . ASP A 1 102 ? -8.028 -5.877 -3.846 1.00 94.38 102 ASP A CA 1
ATOM 812 C C . ASP A 1 102 ? -7.123 -5.033 -2.947 1.00 94.38 102 ASP A C 1
ATOM 814 O O . ASP A 1 102 ? -5.930 -5.306 -2.819 1.00 94.38 102 ASP A O 1
ATOM 818 N N . PHE A 1 103 ? -7.699 -4.022 -2.306 1.00 95.50 103 PHE A N 1
ATOM 819 C CA . PHE A 1 103 ? -7.033 -3.226 -1.284 1.00 95.50 103 PHE A CA 1
ATOM 820 C C . PHE A 1 103 ? -7.445 -3.713 0.095 1.00 95.50 103 PHE A C 1
ATOM 822 O O . PHE A 1 103 ? -8.636 -3.838 0.375 1.00 95.50 103 PHE A O 1
ATOM 829 N N . LEU A 1 104 ? -6.459 -3.927 0.959 1.00 95.12 104 LEU A N 1
ATOM 830 C CA . LEU A 1 104 ? -6.669 -4.083 2.392 1.00 95.12 104 LEU A CA 1
ATOM 831 C C . LEU A 1 104 ? -6.751 -2.695 3.037 1.00 95.12 104 LEU A C 1
ATOM 833 O O . LEU A 1 104 ? -5.895 -1.845 2.788 1.00 95.12 104 LEU A O 1
ATOM 837 N N . VAL A 1 105 ? -7.759 -2.474 3.878 1.00 94.12 105 VAL A N 1
ATOM 838 C CA . VAL A 1 105 ? -7.831 -1.278 4.725 1.00 94.12 105 VAL A CA 1
ATOM 839 C C . VAL A 1 105 ? -6.949 -1.500 5.949 1.00 94.12 105 VAL A C 1
ATOM 841 O O . VAL A 1 105 ? -7.267 -2.325 6.803 1.00 94.12 105 VAL A O 1
ATOM 844 N N . ASP A 1 106 ? -5.853 -0.750 6.028 1.00 91.81 106 ASP A N 1
ATOM 845 C CA . ASP A 1 106 ? -4.901 -0.797 7.136 1.00 91.81 106 ASP A CA 1
ATOM 846 C C . ASP A 1 106 ? -4.774 0.592 7.773 1.00 91.81 106 ASP A C 1
ATOM 848 O O . ASP A 1 106 ? -4.127 1.489 7.234 1.00 91.81 106 ASP A O 1
ATOM 852 N N . THR A 1 107 ? -5.423 0.782 8.921 1.00 90.69 107 THR A N 1
ATOM 853 C CA . THR A 1 107 ? -5.377 2.041 9.682 1.00 90.69 107 THR A CA 1
ATOM 854 C C . THR A 1 107 ? -4.059 2.244 10.429 1.00 90.69 107 THR A C 1
ATOM 856 O O . THR A 1 107 ? -3.822 3.337 10.935 1.00 90.69 107 THR A O 1
ATOM 859 N N . GLY A 1 108 ? -3.221 1.208 10.542 1.00 89.81 108 GLY A N 1
ATOM 860 C CA . GLY A 1 108 ? -1.906 1.285 11.179 1.00 89.81 108 GLY A CA 1
ATOM 861 C C . GLY A 1 108 ? -0.787 1.702 10.221 1.00 89.81 108 GLY A C 1
ATOM 862 O O . GLY A 1 108 ? 0.324 1.985 10.669 1.00 89.81 108 GLY A O 1
ATOM 863 N N . ALA A 1 109 ? -1.058 1.753 8.915 1.00 89.19 109 ALA A N 1
ATOM 864 C CA . ALA A 1 109 ? -0.074 2.110 7.907 1.00 89.19 109 ALA A CA 1
ATOM 865 C C . ALA A 1 109 ? 0.016 3.630 7.698 1.00 89.19 109 ALA A C 1
ATOM 867 O O . ALA A 1 109 ? -0.967 4.297 7.383 1.00 89.19 109 ALA A O 1
ATOM 868 N N . SER A 1 110 ? 1.233 4.173 7.778 1.00 89.56 110 SER A N 1
ATOM 869 C CA . SER A 1 110 ? 1.490 5.588 7.466 1.00 89.56 110 SER A CA 1
ATOM 870 C C . SER A 1 110 ? 1.485 5.894 5.963 1.00 89.56 110 SER A C 1
ATOM 872 O O . SER A 1 110 ? 1.296 7.042 5.571 1.00 89.56 110 SER A O 1
ATOM 874 N N . TYR A 1 111 ? 1.721 4.885 5.118 1.00 91.69 111 TYR A N 1
ATOM 875 C CA . TYR A 1 111 ? 1.802 5.011 3.661 1.00 91.69 111 TYR A CA 1
ATOM 876 C C . TYR A 1 111 ? 0.982 3.917 2.983 1.00 91.69 111 TYR A C 1
ATOM 878 O O . TYR A 1 111 ? 0.900 2.796 3.486 1.00 91.69 111 TYR A O 1
ATOM 886 N N . CYS A 1 112 ? 0.455 4.207 1.790 1.00 94.00 112 CYS A N 1
ATOM 887 C CA . CYS A 1 112 ? -0.096 3.155 0.943 1.00 94.00 112 CYS A CA 1
ATOM 888 C C . CYS A 1 112 ? 1.034 2.205 0.526 1.00 94.00 112 CYS A C 1
ATOM 890 O O . CYS A 1 112 ? 2.081 2.644 0.052 1.00 94.00 112 CYS A O 1
ATOM 892 N N . SER A 1 113 ? 0.841 0.903 0.706 1.00 93.62 113 SER A N 1
ATOM 893 C CA . SER A 1 113 ? 1.850 -0.091 0.359 1.00 93.62 113 SER A CA 1
ATOM 894 C C . SER A 1 113 ? 1.481 -0.787 -0.946 1.00 93.62 113 SER A C 1
ATOM 896 O O . SER A 1 113 ? 0.371 -1.298 -1.091 1.00 93.62 113 SER A O 1
ATOM 898 N N . VAL A 1 114 ? 2.411 -0.808 -1.900 1.00 95.00 114 VAL A N 1
ATOM 899 C CA . VAL A 1 114 ? 2.233 -1.467 -3.198 1.00 95.00 114 VAL A CA 1
ATOM 900 C C . VAL A 1 114 ? 3.347 -2.490 -3.389 1.00 95.00 114 VAL A C 1
ATOM 902 O O . VAL A 1 114 ? 4.522 -2.134 -3.299 1.00 95.00 114 VAL A O 1
ATOM 905 N N . P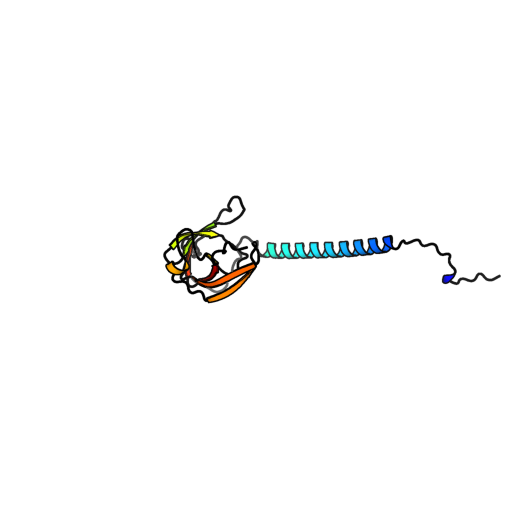RO A 1 115 ? 3.028 -3.766 -3.657 1.00 93.62 115 PRO A N 1
ATOM 906 C CA . PRO A 1 115 ? 4.054 -4.747 -3.956 1.00 93.62 115 PRO A CA 1
ATOM 907 C C . PRO A 1 115 ? 4.684 -4.445 -5.314 1.00 93.62 115 PRO A C 1
ATOM 909 O O . PRO A 1 115 ? 4.010 -4.033 -6.255 1.00 93.62 115 PRO A O 1
ATOM 912 N N . GLU A 1 116 ? 5.976 -4.713 -5.447 1.00 93.38 116 GLU A N 1
ATOM 913 C CA . GLU A 1 116 ? 6.676 -4.596 -6.726 1.00 93.38 116 GLU A CA 1
ATOM 914 C C . GLU A 1 116 ? 6.048 -5.473 -7.820 1.00 93.38 116 GLU A C 1
ATOM 916 O O . GLU A 1 116 ? 5.971 -5.073 -8.982 1.00 93.38 116 GLU A O 1
ATOM 921 N N . LYS A 1 117 ? 5.550 -6.654 -7.434 1.00 91.94 117 LYS A N 1
ATOM 922 C CA . LYS A 1 117 ? 4.825 -7.573 -8.311 1.00 91.94 117 LYS A CA 1
ATOM 923 C C . LYS A 1 117 ? 3.480 -7.949 -7.715 1.00 91.94 117 LYS A C 1
ATOM 925 O O . LYS A 1 117 ? 3.406 -8.346 -6.554 1.00 91.94 117 LYS A O 1
ATOM 930 N N . LEU A 1 118 ? 2.441 -7.911 -8.541 1.00 90.69 118 LEU A N 1
ATOM 931 C CA . LEU A 1 118 ? 1.114 -8.422 -8.213 1.00 90.69 118 LEU A CA 1
ATOM 932 C C . LEU A 1 118 ? 0.762 -9.556 -9.183 1.00 90.69 118 LEU A C 1
ATOM 934 O O . LEU A 1 118 ? 0.389 -9.329 -10.334 1.00 90.69 118 LEU A O 1
ATOM 938 N N . GLY A 1 119 ? 0.939 -10.800 -8.732 1.00 88.38 119 GLY A N 1
ATOM 939 C CA . GLY A 1 119 ? 0.832 -11.974 -9.599 1.00 88.38 119 GLY A CA 1
ATOM 940 C C . GLY A 1 119 ? 1.882 -11.939 -10.714 1.00 88.38 119 GLY A C 1
ATOM 941 O O . GLY A 1 119 ? 3.080 -11.984 -10.443 1.00 88.38 119 GLY A O 1
ATOM 942 N N . VAL A 1 120 ? 1.429 -11.857 -11.968 1.00 90.12 120 VAL A N 1
ATOM 943 C CA . VAL A 1 120 ? 2.296 -11.739 -13.159 1.00 90.12 120 VAL A CA 1
ATOM 944 C C . VAL A 1 120 ? 2.571 -10.288 -13.574 1.00 90.12 120 VAL A C 1
ATOM 946 O O . VAL A 1 120 ? 3.336 -10.061 -14.509 1.00 90.12 120 VAL A O 1
ATOM 949 N N . ILE A 1 121 ? 1.954 -9.310 -12.905 1.00 91.25 121 ILE A N 1
ATOM 950 C CA . ILE A 1 121 ? 2.070 -7.887 -13.235 1.00 91.25 121 ILE A CA 1
ATOM 951 C C . ILE A 1 121 ? 3.253 -7.289 -12.472 1.00 91.25 121 ILE A C 1
ATOM 953 O O . ILE A 1 121 ? 3.305 -7.359 -11.244 1.00 91.25 121 ILE A O 1
ATOM 957 N N . ASP A 1 122 ? 4.189 -6.676 -13.194 1.00 94.62 122 ASP A N 1
ATOM 958 C CA . ASP A 1 122 ? 5.225 -5.816 -12.617 1.00 94.62 122 ASP A CA 1
ATOM 959 C C . ASP A 1 122 ? 4.636 -4.419 -12.398 1.00 94.62 122 ASP A C 1
ATOM 961 O O . ASP A 1 122 ? 4.426 -3.669 -13.355 1.00 94.62 122 ASP A O 1
ATOM 965 N N . MET A 1 123 ? 4.317 -4.079 -11.149 1.00 94.56 123 MET A N 1
ATOM 966 C CA . MET A 1 123 ? 3.636 -2.825 -10.817 1.00 94.56 123 MET A CA 1
ATOM 967 C C . MET A 1 123 ? 4.523 -1.614 -11.083 1.00 94.56 123 MET A C 1
ATOM 969 O O . MET A 1 123 ? 4.032 -0.572 -11.516 1.00 94.56 123 MET A O 1
ATOM 973 N N . VAL A 1 124 ? 5.831 -1.750 -10.857 1.00 95.56 124 VAL A N 1
ATOM 974 C CA . VAL A 1 124 ? 6.793 -0.659 -11.030 1.00 95.56 124 VAL A CA 1
ATOM 975 C C . VAL A 1 124 ? 6.916 -0.305 -12.505 1.00 95.56 124 VAL A C 1
ATOM 977 O O . VAL A 1 124 ? 6.804 0.867 -12.858 1.00 95.56 124 VAL A O 1
ATOM 980 N N . ALA A 1 125 ? 7.077 -1.308 -13.370 1.00 95.12 125 ALA A N 1
ATOM 981 C CA . ALA A 1 125 ? 7.149 -1.097 -14.811 1.00 95.12 125 ALA A CA 1
ATOM 982 C C . ALA A 1 125 ? 5.802 -0.636 -15.386 1.00 95.12 125 ALA A C 1
ATOM 984 O O . ALA A 1 125 ? 5.753 0.336 -16.138 1.00 95.12 125 ALA A O 1
ATOM 985 N N . THR A 1 126 ? 4.705 -1.294 -15.000 1.00 95.62 126 THR A N 1
ATOM 986 C CA . THR A 1 126 ? 3.369 -1.019 -15.553 1.00 95.62 126 THR A CA 1
ATOM 987 C C . THR A 1 126 ? 2.908 0.397 -15.220 1.00 95.62 126 THR A C 1
ATOM 989 O O . THR A 1 126 ? 2.409 1.108 -16.085 1.00 95.62 126 THR A O 1
ATOM 992 N N . LEU A 1 127 ? 3.120 0.850 -13.984 1.00 95.31 127 LEU A N 1
ATOM 993 C CA . LEU A 1 127 ? 2.708 2.183 -13.538 1.00 95.31 127 LEU A CA 1
ATOM 994 C C . LEU A 1 127 ? 3.824 3.232 -13.673 1.00 95.31 127 LEU A C 1
ATOM 996 O O . LEU A 1 127 ? 3.630 4.380 -13.272 1.00 95.31 127 LEU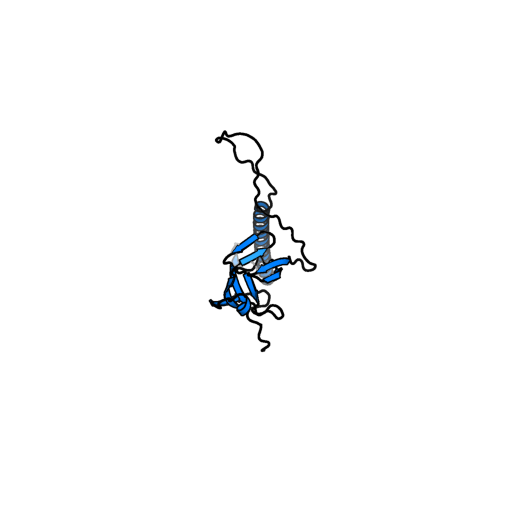 A O 1
ATOM 1000 N N . ASN A 1 128 ? 4.976 2.854 -14.242 1.00 95.75 128 ASN A N 1
ATOM 1001 C CA . ASN A 1 128 ? 6.168 3.691 -14.384 1.00 95.75 128 ASN A CA 1
ATOM 1002 C C . ASN A 1 128 ? 6.580 4.362 -13.053 1.00 95.75 128 ASN A C 1
ATOM 1004 O O . ASN A 1 128 ? 6.886 5.559 -12.998 1.00 95.75 128 ASN A O 1
ATOM 1008 N N . LEU A 1 129 ? 6.533 3.590 -11.962 1.00 96.19 129 LEU A N 1
ATOM 1009 C CA . LEU A 1 129 ? 6.840 4.071 -10.617 1.00 96.19 129 LEU A CA 1
ATOM 1010 C C . LEU A 1 129 ? 8.342 4.283 -10.462 1.00 96.19 129 LEU A C 1
ATOM 1012 O O . LEU A 1 129 ? 9.166 3.480 -10.900 1.00 96.19 129 LEU A O 1
ATOM 1016 N N . LYS A 1 130 ? 8.708 5.362 -9.775 1.00 96.12 130 LYS A N 1
ATOM 1017 C CA . LYS A 1 130 ? 10.104 5.645 -9.436 1.00 96.12 130 LYS A CA 1
ATOM 1018 C C . LYS A 1 130 ? 10.402 5.114 -8.044 1.00 96.12 130 LYS A C 1
ATOM 1020 O O . LYS A 1 130 ? 9.646 5.395 -7.116 1.00 96.12 130 LYS A O 1
ATOM 1025 N N . ARG A 1 131 ? 11.516 4.396 -7.900 1.00 95.38 131 ARG A N 1
ATOM 1026 C CA . ARG A 1 131 ? 12.078 4.055 -6.589 1.00 95.38 131 ARG A CA 1
ATOM 1027 C C . ARG A 1 131 ? 12.834 5.266 -6.063 1.00 95.38 131 ARG A C 1
ATOM 1029 O O . ARG A 1 131 ? 13.857 5.643 -6.629 1.00 95.38 131 ARG A O 1
ATOM 1036 N N . GLY A 1 132 ? 12.269 5.909 -5.053 1.00 95.06 132 GLY A N 1
ATOM 1037 C CA . GLY A 1 132 ? 12.890 7.008 -4.331 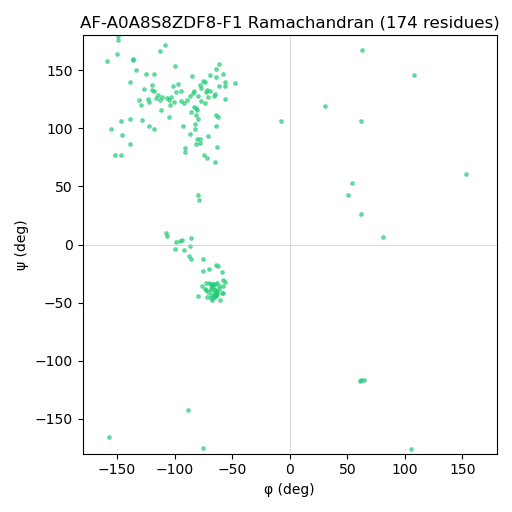1.00 95.06 132 GLY A CA 1
ATOM 1038 C C . GLY A 1 132 ? 13.738 6.509 -3.166 1.00 95.06 132 GLY A C 1
ATOM 1039 O O . GLY A 1 132 ? 14.407 5.481 -3.257 1.00 95.06 132 GLY A O 1
ATOM 1040 N N . GLU A 1 133 ? 13.693 7.263 -2.071 1.00 94.81 133 GLU A N 1
ATOM 1041 C CA . GLU A 1 133 ? 14.389 6.952 -0.824 1.00 94.81 133 GLU A CA 1
ATOM 1042 C C . GLU A 1 133 ? 14.013 5.566 -0.285 1.00 94.81 133 GLU A C 1
ATOM 1044 O O . GLU A 1 133 ? 12.845 5.167 -0.321 1.00 94.81 133 GLU A O 1
ATOM 1049 N N . THR A 1 134 ? 15.009 4.845 0.227 1.00 94.38 134 THR A N 1
ATOM 1050 C CA . THR A 1 134 ? 14.791 3.602 0.968 1.00 94.38 134 THR A CA 1
ATOM 1051 C C . THR A 1 134 ? 14.311 3.937 2.374 1.00 94.38 134 THR A C 1
ATOM 1053 O O . THR A 1 134 ? 15.001 4.629 3.116 1.00 94.38 134 THR A O 1
ATOM 1056 N N . ILE A 1 135 ? 13.149 3.411 2.744 1.00 92.31 135 ILE A N 1
ATOM 1057 C CA . ILE A 1 135 ? 12.527 3.582 4.052 1.00 92.31 135 ILE A CA 1
ATOM 1058 C C . ILE A 1 135 ? 12.533 2.235 4.767 1.00 92.31 135 ILE A C 1
ATOM 1060 O O . ILE A 1 135 ? 12.020 1.242 4.244 1.00 92.31 135 ILE A O 1
ATOM 1064 N N . GLU A 1 136 ? 13.103 2.199 5.967 1.00 90.75 136 GLU A N 1
ATOM 1065 C CA . GLU A 1 136 ? 12.929 1.068 6.874 1.00 90.75 136 GLU A CA 1
ATOM 1066 C C . GLU A 1 136 ? 11.505 1.087 7.433 1.00 90.75 136 GLU A C 1
ATOM 1068 O O . GLU A 1 136 ? 10.981 2.122 7.847 1.00 90.75 136 GLU A O 1
ATOM 1073 N N . THR A 1 137 ? 10.855 -0.070 7.413 1.00 85.00 137 THR A N 1
ATOM 1074 C CA . THR A 1 137 ? 9.469 -0.242 7.846 1.00 85.00 137 THR A CA 1
ATOM 1075 C C . THR A 1 137 ? 9.422 -1.228 8.996 1.00 85.00 137 THR A C 1
ATOM 1077 O O . THR A 1 137 ? 10.072 -2.270 8.956 1.00 85.00 137 THR A O 1
ATOM 1080 N N . THR A 1 138 ? 8.621 -0.924 10.010 1.00 82.62 138 THR A N 1
ATOM 1081 C CA . THR A 1 138 ? 8.310 -1.864 11.086 1.00 82.62 138 THR A CA 1
ATOM 1082 C C . THR A 1 138 ? 6.902 -2.368 10.846 1.00 82.62 138 THR A C 1
ATOM 1084 O O . THR A 1 138 ? 5.943 -1.611 10.971 1.00 82.62 138 THR A O 1
ATOM 1087 N N . THR A 1 139 ? 6.772 -3.632 10.456 1.00 75.81 139 THR A N 1
ATOM 1088 C CA . THR A 1 139 ? 5.469 -4.257 10.200 1.00 75.81 139 THR A CA 1
ATOM 1089 C C . THR A 1 139 ? 5.189 -5.336 11.235 1.00 75.81 139 THR A C 1
ATOM 1091 O O . THR A 1 139 ? 6.098 -5.802 11.925 1.00 75.81 139 THR A O 1
ATOM 1094 N N . ALA A 1 140 ? 3.944 -5.806 11.305 1.00 72.50 140 ALA A N 1
ATOM 1095 C CA . ALA A 1 140 ? 3.590 -6.956 12.139 1.00 72.50 140 ALA A CA 1
ATOM 1096 C C . ALA A 1 140 ? 4.377 -8.233 11.768 1.00 72.50 140 ALA A C 1
ATOM 1098 O O . ALA A 1 140 ? 4.562 -9.113 12.601 1.00 72.50 140 ALA A O 1
ATOM 1099 N N . ALA A 1 141 ? 4.878 -8.326 10.532 1.00 70.19 141 ALA A N 1
ATOM 1100 C CA . ALA A 1 141 ? 5.723 -9.426 10.074 1.00 70.19 141 ALA A CA 1
ATOM 1101 C C . ALA A 1 141 ? 7.222 -9.228 10.388 1.00 70.19 141 ALA A C 1
ATOM 1103 O O . ALA A 1 141 ? 8.039 -10.033 9.940 1.00 70.19 141 ALA A O 1
ATOM 1104 N N . GLY A 1 142 ? 7.584 -8.169 11.121 1.00 77.69 142 GLY A N 1
ATOM 1105 C CA . GLY A 1 142 ? 8.958 -7.789 11.436 1.00 77.69 142 GLY A CA 1
ATOM 1106 C C . GLY A 1 142 ? 9.457 -6.579 10.636 1.00 77.69 142 GLY A C 1
ATOM 1107 O O . GLY A 1 142 ? 8.688 -5.953 9.890 1.00 77.69 142 GLY A O 1
ATOM 1108 N N . PRO A 1 143 ? 10.742 -6.218 10.807 1.00 81.62 143 PRO A N 1
ATOM 1109 C CA . PRO A 1 143 ? 11.363 -5.149 10.041 1.00 81.62 143 PRO A CA 1
ATOM 1110 C C . PRO A 1 143 ? 11.413 -5.510 8.552 1.00 81.62 143 PRO A C 1
ATOM 1112 O O . PRO A 1 143 ? 11.605 -6.666 8.171 1.00 8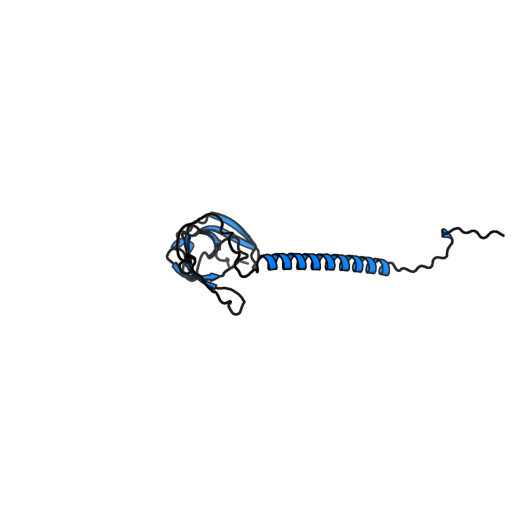1.62 143 PRO A O 1
ATOM 1115 N N . GLY A 1 144 ? 11.244 -4.507 7.704 1.00 85.44 144 GLY A N 1
ATOM 1116 C CA . GLY A 1 144 ? 11.323 -4.621 6.256 1.00 85.44 144 GLY A CA 1
ATOM 1117 C C . GLY A 1 144 ? 11.838 -3.333 5.634 1.00 85.44 144 GLY A C 1
ATOM 1118 O O . GLY A 1 144 ? 12.074 -2.341 6.320 1.00 85.44 144 GLY A O 1
ATOM 1119 N N . MET A 1 145 ? 11.969 -3.326 4.315 1.00 89.81 145 MET A N 1
ATOM 1120 C CA . MET A 1 145 ? 12.368 -2.144 3.557 1.00 89.81 145 MET A CA 1
ATOM 1121 C C . MET A 1 145 ? 11.340 -1.841 2.475 1.00 89.81 145 MET A C 1
ATOM 1123 O O . MET A 1 145 ? 10.758 -2.755 1.893 1.00 89.81 145 MET A O 1
ATOM 1127 N N . GLY A 1 146 ? 11.144 -0.562 2.187 1.00 93.06 146 GLY A N 1
ATOM 1128 C CA . GLY A 1 146 ? 10.344 -0.093 1.065 1.00 93.06 146 GLY A CA 1
ATOM 1129 C C . GLY A 1 146 ? 11.046 1.047 0.340 1.00 93.06 146 GLY A C 1
ATOM 1130 O O . GLY A 1 146 ? 11.918 1.707 0.900 1.00 93.06 146 GLY A O 1
ATOM 1131 N N . TYR A 1 147 ? 10.664 1.297 -0.908 1.00 96.25 147 TYR A N 1
ATOM 1132 C CA . TYR A 1 147 ? 11.127 2.467 -1.655 1.00 96.25 147 TYR A CA 1
ATOM 1133 C C . TYR A 1 147 ? 10.000 3.479 -1.768 1.00 96.25 147 TYR A C 1
ATOM 1135 O O . TYR A 1 147 ? 8.924 3.142 -2.268 1.00 96.25 147 TYR A O 1
ATOM 1143 N N . ARG A 1 148 ? 10.237 4.724 -1.356 1.00 96.75 148 ARG A N 1
ATOM 1144 C CA . ARG A 1 148 ? 9.237 5.784 -1.486 1.00 96.75 148 ARG A CA 1
ATOM 1145 C C . ARG A 1 148 ? 8.892 6.028 -2.946 1.00 96.75 148 ARG A C 1
ATOM 1147 O O . ARG A 1 148 ? 9.770 6.084 -3.806 1.00 96.75 148 ARG A O 1
ATOM 1154 N N . THR A 1 149 ? 7.608 6.175 -3.231 1.00 97.44 149 THR A N 1
ATOM 1155 C CA . THR A 1 149 ? 7.099 6.453 -4.567 1.00 97.44 149 THR A CA 1
ATOM 1156 C C . THR A 1 149 ? 5.822 7.282 -4.499 1.00 97.44 149 THR A C 1
ATOM 1158 O O . THR A 1 149 ? 5.292 7.564 -3.429 1.00 97.44 149 THR A O 1
ATOM 1161 N N . THR A 1 150 ? 5.309 7.669 -5.660 1.00 97.31 150 THR A N 1
ATOM 1162 C CA . THR A 1 150 ? 4.016 8.340 -5.768 1.00 97.31 150 THR A CA 1
ATOM 1163 C C . THR A 1 150 ? 3.175 7.619 -6.804 1.00 97.31 150 THR A C 1
ATOM 1165 O O . THR A 1 150 ? 3.557 7.538 -7.972 1.00 97.31 150 THR A O 1
ATOM 1168 N N . LEU A 1 151 ? 2.021 7.107 -6.385 1.00 97.12 151 LEU A N 1
ATOM 1169 C CA . LEU A 1 151 ? 1.061 6.483 -7.285 1.00 97.12 151 LEU A CA 1
ATOM 1170 C C . LEU A 1 151 ? 0.323 7.563 -8.085 1.00 97.12 151 LEU A C 1
ATOM 1172 O O . LEU A 1 151 ? -0.031 8.609 -7.525 1.00 97.12 151 LEU A O 1
ATOM 1176 N N . PRO A 1 152 ? 0.049 7.330 -9.381 1.00 96.12 152 PRO A N 1
ATOM 1177 C CA . PRO A 1 152 ? -0.622 8.315 -10.226 1.00 96.12 152 PRO A CA 1
ATOM 1178 C C . PRO A 1 152 ? -2.019 8.653 -9.692 1.00 96.12 152 PRO A C 1
ATOM 1180 O O . PRO A 1 152 ? -2.363 9.828 -9.527 1.00 96.12 152 PRO A O 1
ATOM 1183 N N . ASN A 1 153 ? -2.788 7.616 -9.368 1.00 96.81 153 ASN A N 1
ATOM 1184 C CA . ASN A 1 153 ? -4.083 7.688 -8.714 1.00 96.81 153 ASN A CA 1
ATOM 1185 C C . ASN A 1 153 ? -4.424 6.358 -8.035 1.00 96.81 153 ASN A C 1
ATOM 1187 O O . ASN A 1 153 ? -3.924 5.313 -8.447 1.00 96.81 153 ASN A O 1
ATOM 1191 N N . ILE A 1 154 ? -5.319 6.423 -7.054 1.00 96.38 154 ILE A N 1
ATOM 1192 C CA . ILE A 1 154 ? -6.083 5.296 -6.523 1.00 96.38 154 ILE A CA 1
ATOM 1193 C C . ILE A 1 154 ? -7.560 5.582 -6.781 1.00 96.38 154 ILE A C 1
ATOM 1195 O O . ILE A 1 154 ? -8.040 6.682 -6.500 1.00 96.38 154 ILE A O 1
ATOM 1199 N N . GLU A 1 155 ? -8.271 4.595 -7.311 1.00 95.62 155 GLU A N 1
ATOM 1200 C CA . GLU A 1 155 ? -9.704 4.662 -7.572 1.00 95.62 155 GLU A CA 1
ATOM 1201 C C . GLU A 1 155 ? -10.455 3.636 -6.730 1.00 95.62 155 GLU A C 1
ATOM 1203 O O . GLU A 1 155 ? -10.129 2.452 -6.759 1.00 95.62 155 GLU A O 1
ATOM 1208 N N . ILE A 1 156 ? -11.451 4.094 -5.972 1.00 94.62 156 ILE A N 1
ATOM 1209 C CA . ILE A 1 156 ? -12.303 3.257 -5.124 1.00 94.62 156 ILE A CA 1
ATOM 1210 C C . ILE A 1 156 ? -13.741 3.751 -5.272 1.00 94.62 156 ILE A C 1
ATOM 1212 O O . ILE A 1 156 ? -14.103 4.820 -4.777 1.00 94.62 156 ILE A O 1
ATOM 1216 N N . GLY A 1 157 ? -14.580 2.981 -5.964 1.00 90.00 157 GLY A N 1
ATOM 1217 C CA . GLY A 1 157 ? -15.933 3.418 -6.296 1.00 90.00 157 GLY A CA 1
ATOM 1218 C C . GLY A 1 157 ? -15.921 4.637 -7.226 1.00 90.00 157 GLY A C 1
ATOM 1219 O O . GLY A 1 157 ? -15.468 4.549 -8.353 1.00 90.00 157 GLY A O 1
ATOM 1220 N N . GLN A 1 158 ? -16.447 5.761 -6.755 1.00 8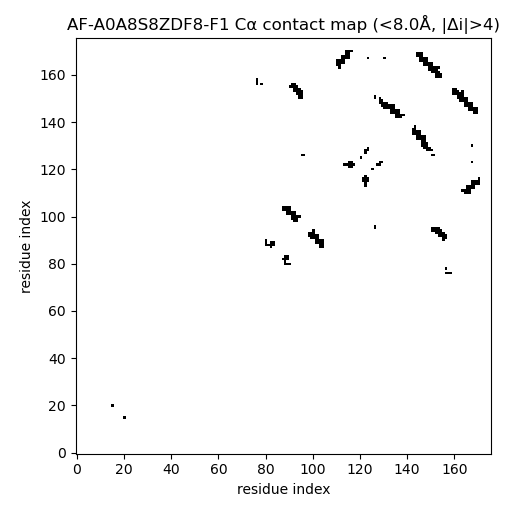7.56 158 GLN A N 1
ATOM 1221 C CA . GLN A 1 158 ? -16.488 7.065 -7.426 1.00 87.56 158 GLN A CA 1
ATOM 1222 C C . GLN A 1 158 ? -15.372 7.996 -6.918 1.00 87.56 158 GLN A C 1
ATOM 1224 O O . GLN A 1 158 ? -15.229 9.115 -7.409 1.00 87.56 158 GLN A O 1
ATOM 1229 N N . MET A 1 159 ? -14.588 7.568 -5.920 1.00 89.88 159 MET A N 1
ATOM 1230 C CA . MET A 1 159 ? -13.460 8.339 -5.404 1.00 89.88 159 MET A CA 1
ATOM 1231 C C . MET A 1 159 ? -12.224 8.093 -6.263 1.00 89.88 159 MET A C 1
ATOM 1233 O O . MET A 1 159 ? -11.835 6.949 -6.484 1.00 89.88 159 MET A O 1
ATOM 1237 N N . ASN A 1 160 ? -11.567 9.173 -6.682 1.00 93.31 160 ASN A N 1
ATOM 1238 C CA . ASN A 1 160 ? -10.292 9.132 -7.391 1.00 93.31 160 ASN A CA 1
ATOM 1239 C C . ASN A 1 160 ? -9.304 10.069 -6.687 1.00 93.31 160 ASN A C 1
ATOM 1241 O O . ASN A 1 160 ? -9.431 11.292 -6.757 1.00 93.31 160 ASN A O 1
ATOM 1245 N N . ILE A 1 161 ? -8.331 9.491 -5.986 1.00 94.00 161 ILE A N 1
ATOM 1246 C CA . ILE A 1 161 ? -7.303 10.237 -5.256 1.00 94.00 161 ILE A CA 1
ATOM 1247 C C . ILE A 1 161 ? -6.040 10.231 -6.101 1.00 94.00 161 ILE A C 1
ATOM 1249 O O . ILE A 1 161 ? -5.536 9.168 -6.447 1.00 94.00 161 ILE A O 1
ATOM 1253 N N . ARG A 1 162 ? -5.516 11.408 -6.443 1.00 96.31 162 ARG A N 1
ATOM 1254 C CA . ARG A 1 162 ? -4.334 11.553 -7.305 1.00 96.31 162 ARG A CA 1
ATOM 1255 C C . ARG A 1 162 ? -3.078 11.810 -6.489 1.00 96.31 162 ARG A C 1
ATOM 1257 O O . ARG A 1 162 ? -3.155 12.423 -5.431 1.00 96.31 162 ARG A O 1
ATOM 1264 N N . LYS A 1 163 ? -1.923 11.428 -7.047 1.00 95.75 163 LYS A N 1
ATOM 1265 C CA . LYS A 1 163 ? -0.593 11.658 -6.454 1.00 95.75 163 LYS A CA 1
ATOM 1266 C C . LYS A 1 163 ? -0.496 11.118 -5.019 1.00 95.75 163 LYS A C 1
ATOM 1268 O O . LYS A 1 163 ? -0.147 11.850 -4.098 1.00 95.75 163 LYS A O 1
ATOM 1273 N N . VAL A 1 164 ? -0.838 9.845 -4.841 1.00 96.00 164 VAL A N 1
ATOM 1274 C CA . VAL A 1 164 ? -0.851 9.201 -3.520 1.00 96.00 164 VAL A CA 1
ATOM 1275 C C . VAL A 1 164 ? 0.569 8.816 -3.123 1.00 96.00 164 VAL A C 1
ATOM 1277 O O . VAL A 1 164 ? 1.263 8.156 -3.894 1.00 96.00 164 VAL A O 1
ATOM 1280 N N . ASP A 1 165 ? 0.998 9.223 -1.932 1.00 95.75 165 ASP A N 1
ATOM 1281 C CA . ASP A 1 165 ? 2.299 8.846 -1.378 1.00 95.75 165 ASP A CA 1
ATOM 1282 C C . ASP A 1 165 ? 2.282 7.373 -0.946 1.00 95.75 165 ASP A C 1
ATOM 1284 O O . ASP A 1 165 ? 1.337 6.908 -0.299 1.00 95.75 165 ASP A O 1
ATOM 1288 N N . ALA A 1 166 ? 3.301 6.623 -1.356 1.00 96.75 166 ALA A N 1
ATOM 1289 C CA . ALA A 1 166 ? 3.301 5.174 -1.230 1.00 96.75 166 ALA A CA 1
ATOM 1290 C C . ALA A 1 166 ? 4.708 4.597 -1.053 1.00 96.75 166 ALA A C 1
ATOM 1292 O O . ALA A 1 166 ? 5.715 5.233 -1.366 1.00 96.75 166 ALA A O 1
ATOM 1293 N N . LEU A 1 167 ? 4.763 3.347 -0.600 1.00 96.12 167 LEU A N 1
ATOM 1294 C CA . LEU A 1 167 ? 5.976 2.543 -0.532 1.00 96.12 167 LEU A CA 1
ATOM 1295 C C . LEU A 1 167 ? 5.872 1.359 -1.493 1.00 96.12 167 LEU A C 1
ATOM 1297 O O . LEU A 1 167 ? 4.901 0.602 -1.459 1.00 96.12 167 LEU A O 1
ATOM 1301 N N . ILE A 1 168 ? 6.895 1.189 -2.331 1.00 96.06 168 ILE A N 1
ATOM 1302 C CA . ILE A 1 168 ? 7.101 -0.026 -3.117 1.00 96.06 168 ILE A CA 1
ATOM 1303 C C . ILE A 1 168 ? 7.740 -1.057 -2.197 1.00 96.06 168 ILE A C 1
ATOM 1305 O O . ILE A 1 168 ? 8.883 -0.870 -1.772 1.00 96.06 168 ILE A O 1
ATOM 1309 N N . ASN A 1 169 ? 7.035 -2.154 -1.942 1.00 92.94 169 ASN A N 1
ATOM 1310 C CA . ASN A 1 169 ? 7.590 -3.291 -1.225 1.00 92.94 169 ASN A CA 1
ATOM 1311 C C . ASN A 1 169 ? 8.324 -4.200 -2.220 1.00 92.94 169 ASN A C 1
ATOM 1313 O O . ASN A 1 169 ? 7.664 -4.785 -3.092 1.00 92.94 169 ASN A O 1
ATOM 1317 N N . PRO A 1 170 ? 9.657 -4.340 -2.116 1.00 88.12 170 PRO A N 1
ATOM 1318 C CA . PRO A 1 170 ? 10.386 -5.297 -2.927 1.00 88.12 170 PRO A CA 1
ATOM 1319 C C . PRO A 1 170 ? 9.904 -6.724 -2.633 1.00 88.12 170 PRO A C 1
ATOM 1321 O O . PRO A 1 170 ? 9.383 -7.002 -1.544 1.00 88.12 170 PRO A O 1
ATOM 1324 N N . PRO A 1 171 ? 10.064 -7.657 -3.585 1.00 79.06 171 PRO A N 1
ATOM 1325 C CA . PRO A 1 171 ? 9.850 -9.061 -3.291 1.00 79.06 171 PRO A CA 1
ATOM 1326 C C . PRO A 1 171 ? 10.763 -9.458 -2.128 1.00 79.06 171 PRO A C 1
ATOM 1328 O O . PRO A 1 171 ? 11.936 -9.092 -2.097 1.00 79.06 171 PRO A O 1
ATOM 1331 N N . LYS A 1 172 ? 10.231 -10.218 -1.167 1.00 70.25 172 LYS A N 1
ATOM 1332 C CA . LYS A 1 172 ? 11.088 -10.881 -0.185 1.00 70.25 172 LYS A CA 1
ATOM 1333 C C . LYS A 1 172 ? 11.976 -11.846 -0.964 1.00 70.25 172 LYS A C 1
ATOM 1335 O O . LYS A 1 172 ? 11.468 -12.840 -1.492 1.00 70.25 172 LYS A O 1
ATOM 1340 N N . ASP A 1 173 ? 13.268 -11.553 -1.061 1.00 57.38 173 ASP A N 1
ATOM 1341 C CA . ASP A 1 173 ? 14.225 -12.552 -1.513 1.00 57.38 173 ASP A CA 1
ATOM 1342 C C . ASP A 1 173 ? 14.092 -13.756 -0.577 1.00 57.38 173 ASP A C 1
ATOM 1344 O O . ASP A 1 173 ? 14.137 -13.632 0.648 1.00 57.38 173 ASP A O 1
ATOM 1348 N N . ARG A 1 174 ? 13.852 -14.943 -1.147 1.00 40.06 174 ARG A N 1
ATOM 1349 C CA . ARG A 1 174 ? 13.918 -16.201 -0.396 1.00 40.06 174 ARG A CA 1
ATOM 1350 C C . ARG A 1 174 ? 15.390 -16.486 -0.092 1.00 40.06 174 ARG A C 1
ATOM 1352 O O . ARG A 1 174 ? 15.999 -17.323 -0.751 1.00 40.06 174 ARG A O 1
ATOM 1359 N N . GLY A 1 175 ? 15.977 -15.765 0.847 1.00 39.00 175 GLY A N 1
ATOM 1360 C CA . GLY A 1 175 ? 17.380 -15.908 1.205 1.00 39.00 175 GLY A CA 1
ATOM 1361 C C . GLY A 1 175 ? 17.571 -15.661 2.689 1.00 39.00 175 GLY A C 1
ATOM 1362 O O . GLY A 1 175 ? 17.680 -14.508 3.072 1.00 39.00 175 GLY A O 1
ATOM 1363 N N . PHE A 1 176 ? 17.558 -16.771 3.437 1.00 37.03 176 PHE A N 1
ATOM 1364 C CA . PHE A 1 176 ? 18.108 -17.027 4.779 1.00 37.03 176 PHE A CA 1
ATOM 1365 C C . PHE A 1 176 ? 18.103 -15.896 5.814 1.00 37.03 176 PHE A C 1
ATOM 1367 O O . PHE A 1 176 ? 18.912 -14.955 5.685 1.00 37.03 176 PHE A O 1
#